Protein AF-A0A962R2X6-F1 (afdb_monomer_lite)

Radius of gyration: 12.22 Å; chains: 1; bounding box: 44×22×28 Å

Structure (mmCIF, N/CA/C/O backbone):
data_AF-A0A962R2X6-F1
#
_entry.id   AF-A0A962R2X6-F1
#
loop_
_atom_site.group_PDB
_atom_site.id
_atom_site.type_symbol
_atom_site.label_atom_id
_atom_site.label_alt_id
_atom_site.label_comp_id
_atom_site.label_asym_id
_atom_site.label_entity_id
_atom_site.label_seq_id
_atom_site.pdbx_PDB_ins_code
_atom_site.Cartn_x
_atom_site.Cartn_y
_atom_site.Cartn_z
_atom_site.occupancy
_atom_site.B_iso_or_equiv
_atom_site.auth_seq_id
_atom_site.auth_comp_id
_atom_site.auth_asym_id
_atom_site.auth_atom_id
_atom_site.pdbx_PDB_model_num
ATOM 1 N N . LEU A 1 1 ? 2.141 10.119 8.220 1.00 89.44 1 LEU A N 1
ATOM 2 C CA . LEU A 1 1 ? 1.201 9.337 7.381 1.00 89.44 1 LEU A CA 1
ATOM 3 C C . LEU A 1 1 ? 0.835 10.049 6.080 1.00 89.44 1 LEU A C 1
ATOM 5 O O . LEU A 1 1 ? 0.937 9.409 5.048 1.00 89.44 1 LEU A O 1
ATOM 9 N N . ALA A 1 2 ? 0.494 11.346 6.082 1.00 96.31 2 ALA A N 1
ATOM 10 C CA . ALA A 1 2 ? 0.130 12.076 4.854 1.00 96.31 2 ALA A CA 1
ATOM 11 C C . ALA A 1 2 ? 1.146 11.931 3.698 1.00 96.31 2 ALA A C 1
ATOM 13 O O . ALA A 1 2 ? 0.761 11.567 2.597 1.00 96.31 2 ALA A O 1
ATOM 14 N N . VAL A 1 3 ? 2.448 12.101 3.961 1.00 97.50 3 VAL A N 1
ATOM 15 C CA . VAL A 1 3 ? 3.501 11.927 2.935 1.00 97.50 3 VAL A CA 1
ATOM 16 C C . VAL A 1 3 ? 3.569 10.490 2.401 1.00 97.50 3 VAL A C 1
ATOM 18 O O . VAL A 1 3 ? 3.739 10.281 1.208 1.00 97.50 3 VAL A O 1
ATOM 21 N N . MET A 1 4 ? 3.390 9.485 3.264 1.00 97.56 4 MET A N 1
ATOM 22 C CA . MET A 1 4 ? 3.322 8.080 2.836 1.00 97.56 4 MET A CA 1
ATOM 23 C C . MET A 1 4 ? 2.091 7.812 1.958 1.00 97.56 4 MET A C 1
ATOM 25 O O . MET A 1 4 ? 2.142 6.977 1.066 1.00 97.56 4 MET A O 1
ATOM 29 N N . ALA A 1 5 ? 0.983 8.517 2.196 1.00 97.19 5 ALA A N 1
ATOM 30 C CA . ALA A 1 5 ? -0.227 8.373 1.394 1.00 97.19 5 ALA A CA 1
ATOM 31 C C . ALA A 1 5 ? -0.056 8.938 -0.025 1.00 97.19 5 ALA A C 1
ATOM 33 O O . ALA A 1 5 ? -0.583 8.368 -0.973 1.00 97.19 5 ALA A O 1
ATOM 34 N N . THR A 1 6 ? 0.688 10.036 -0.186 1.00 96.62 6 THR A N 1
ATOM 35 C CA . THR A 1 6 ? 0.793 10.742 -1.473 1.00 96.62 6 THR A CA 1
ATOM 36 C C . THR A 1 6 ? 2.078 10.453 -2.251 1.00 96.62 6 THR A C 1
ATOM 38 O O . THR A 1 6 ? 2.081 10.614 -3.466 1.00 96.62 6 THR A O 1
ATOM 41 N N . ALA A 1 7 ? 3.151 10.013 -1.587 1.00 96.62 7 ALA 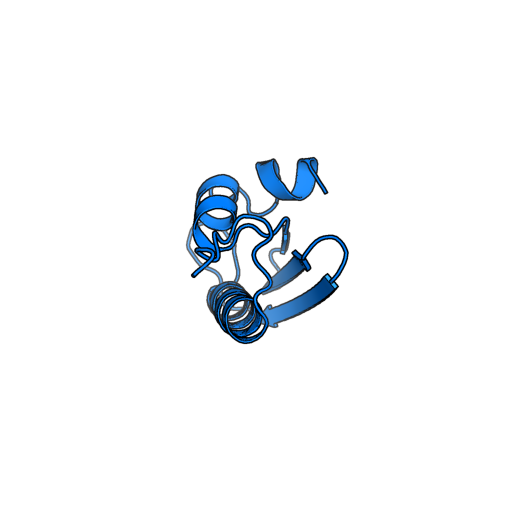A N 1
ATOM 42 C CA . ALA A 1 7 ? 4.482 9.819 -2.180 1.00 96.62 7 ALA A CA 1
ATOM 43 C C . ALA A 1 7 ? 5.169 8.509 -1.727 1.00 96.62 7 ALA A C 1
ATOM 45 O O . ALA A 1 7 ? 6.397 8.390 -1.697 1.00 96.62 7 ALA A O 1
ATOM 46 N N . GLY A 1 8 ? 4.380 7.519 -1.311 1.00 95.94 8 GLY A N 1
ATOM 47 C CA . GLY A 1 8 ? 4.859 6.271 -0.724 1.00 95.94 8 GLY A CA 1
ATOM 48 C C . GLY A 1 8 ? 5.436 5.240 -1.700 1.00 95.94 8 GLY A C 1
ATOM 49 O O . GLY A 1 8 ? 6.462 4.603 -1.414 1.00 95.94 8 GLY A O 1
ATOM 50 N N . LEU A 1 9 ? 4.759 5.055 -2.833 1.00 97.00 9 LEU A N 1
ATOM 51 C CA . LEU A 1 9 ? 4.929 3.956 -3.793 1.00 97.00 9 LEU A CA 1
ATOM 52 C C . LEU A 1 9 ? 5.329 4.475 -5.183 1.00 97.00 9 LEU A C 1
ATOM 54 O O . LEU A 1 9 ? 4.821 4.014 -6.204 1.00 97.00 9 LEU A O 1
ATOM 58 N N . TYR A 1 10 ? 6.242 5.450 -5.219 1.00 91.81 10 TYR A N 1
ATOM 59 C CA . TYR A 1 10 ? 6.686 6.089 -6.463 1.00 91.81 10 TYR A CA 1
ATOM 60 C C . TYR 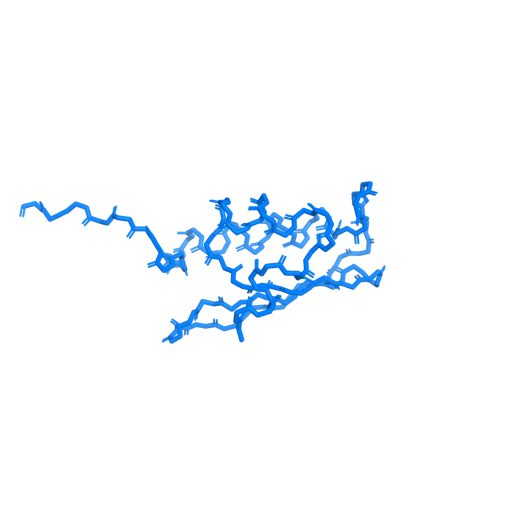A 1 10 ? 5.476 6.640 -7.242 1.00 91.81 10 TYR A C 1
ATOM 62 O O . TYR A 1 10 ? 4.561 7.208 -6.629 1.00 91.81 10 TYR A O 1
ATOM 70 N N . ASP A 1 11 ? 5.447 6.429 -8.557 1.00 93.31 11 ASP A N 1
ATOM 71 C CA . ASP A 1 11 ? 4.379 6.873 -9.457 1.00 93.31 11 ASP A CA 1
ATOM 72 C C . ASP A 1 11 ? 3.021 6.203 -9.171 1.00 93.31 11 ASP A C 1
ATOM 74 O O . ASP A 1 11 ? 1.974 6.711 -9.574 1.00 93.31 11 ASP A O 1
ATOM 78 N N . ASP A 1 12 ? 3.006 5.101 -8.411 1.00 96.69 12 ASP A N 1
ATOM 79 C CA . ASP A 1 12 ? 1.794 4.344 -8.084 1.00 96.69 12 ASP A CA 1
ATOM 80 C C . ASP A 1 12 ? 1.174 4.716 -6.728 1.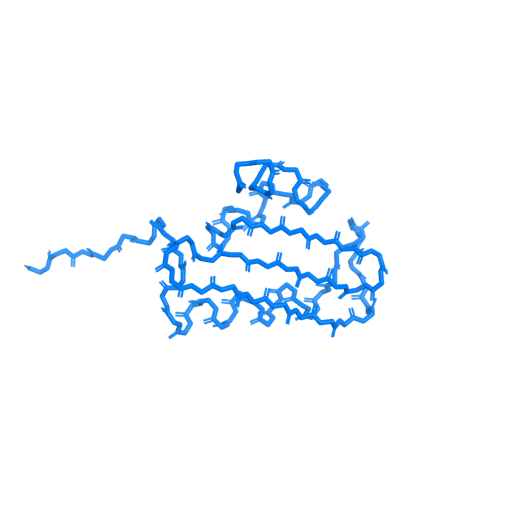00 96.69 12 ASP A C 1
ATOM 82 O O . ASP A 1 12 ? 0.168 4.128 -6.326 1.00 96.69 12 ASP A O 1
ATOM 86 N N . SER A 1 13 ? 1.694 5.738 -6.036 1.00 96.19 13 SER A N 1
ATOM 87 C CA . SER A 1 13 ? 1.170 6.182 -4.729 1.00 96.19 13 SER A CA 1
ATOM 88 C C . SER A 1 13 ? -0.338 6.477 -4.755 1.00 96.19 13 SER A C 1
ATOM 90 O O . SER A 1 13 ? -1.073 6.041 -3.869 1.00 96.19 13 SER A O 1
ATOM 92 N N . GLY A 1 14 ? -0.823 7.153 -5.802 1.00 96.06 14 GLY A N 1
ATOM 93 C CA . GLY A 1 14 ? -2.251 7.446 -5.963 1.00 96.06 14 GLY A CA 1
ATOM 94 C C . GLY A 1 14 ? -3.100 6.199 -6.230 1.00 96.06 14 GLY A C 1
ATOM 95 O O . GLY A 1 14 ? -4.165 6.044 -5.634 1.00 96.06 14 GLY A O 1
ATOM 96 N N . LYS A 1 15 ? -2.615 5.277 -7.075 1.00 96.56 15 LYS A N 1
ATOM 97 C CA . LYS A 1 15 ? -3.308 4.011 -7.381 1.00 96.56 15 LYS A CA 1
ATOM 98 C C . LYS A 1 15 ? -3.415 3.133 -6.137 1.00 96.56 15 LYS A C 1
ATOM 100 O O . LYS A 1 15 ? -4.471 2.569 -5.865 1.00 96.56 15 LYS A O 1
ATOM 105 N N . TRP A 1 16 ? -2.337 3.064 -5.361 1.00 97.38 16 TRP A N 1
ATOM 106 C CA . TRP A 1 16 ? -2.288 2.338 -4.099 1.00 97.38 16 TRP A CA 1
ATOM 107 C C . TRP A 1 16 ? -3.286 2.882 -3.078 1.00 97.38 16 TRP A C 1
ATOM 109 O O . TRP A 1 16 ? -4.052 2.113 -2.488 1.00 97.38 16 TRP A O 1
ATOM 119 N N . LEU A 1 17 ? -3.296 4.204 -2.881 1.00 97.12 17 LEU A N 1
ATOM 120 C CA . LEU A 1 17 ? -4.203 4.838 -1.933 1.00 97.12 17 LEU A CA 1
ATOM 121 C C . LEU A 1 17 ? -5.664 4.657 -2.361 1.00 97.12 17 LEU A C 1
ATOM 123 O O . LEU A 1 17 ? -6.504 4.381 -1.512 1.00 97.12 17 LEU A O 1
ATOM 127 N N . TYR A 1 18 ? -5.958 4.737 -3.663 1.00 95.44 18 TYR A N 1
ATOM 128 C CA . TYR A 1 18 ? -7.290 4.454 -4.200 1.00 95.44 18 TYR A CA 1
ATOM 129 C C . TYR A 1 18 ? -7.729 3.005 -3.944 1.00 95.44 18 TYR A C 1
ATOM 131 O O . TYR A 1 18 ? -8.857 2.769 -3.523 1.00 95.44 18 TYR A O 1
ATOM 139 N N . ALA A 1 19 ? -6.839 2.035 -4.166 1.00 94.88 19 ALA A N 1
ATOM 140 C CA . ALA A 1 19 ? -7.169 0.617 -4.047 1.00 94.88 19 ALA A CA 1
ATOM 141 C C . ALA A 1 19 ? -7.285 0.128 -2.593 1.00 94.88 19 ALA A C 1
ATOM 143 O O . ALA A 1 19 ? -8.084 -0.760 -2.311 1.00 94.88 19 ALA A O 1
ATOM 144 N N . THR A 1 20 ? -6.475 0.665 -1.676 1.00 97.25 20 THR A N 1
ATOM 145 C CA . THR A 1 20 ? -6.342 0.119 -0.310 1.00 97.25 20 THR A CA 1
ATOM 146 C C . THR A 1 20 ? -6.768 1.085 0.793 1.00 97.25 20 THR A C 1
ATOM 148 O O . THR A 1 20 ? -7.052 0.654 1.909 1.00 97.25 20 THR A O 1
ATOM 151 N N . GLY A 1 21 ? -6.756 2.392 0.521 1.00 97.31 21 GLY A N 1
ATOM 152 C CA . GLY A 1 21 ? -6.917 3.442 1.527 1.00 97.31 21 GLY A CA 1
ATOM 153 C C . GLY A 1 21 ? -5.748 3.583 2.508 1.00 97.31 21 GLY A C 1
ATOM 154 O O . GLY A 1 21 ? -5.809 4.422 3.407 1.00 97.31 21 GLY A O 1
ATOM 155 N N . LEU A 1 22 ? -4.677 2.794 2.364 1.00 98.38 22 LEU A N 1
ATOM 156 C CA . LEU A 1 22 ? -3.587 2.743 3.336 1.00 98.38 22 LEU A CA 1
ATOM 157 C C . LEU A 1 22 ? -2.421 3.665 2.944 1.00 98.38 22 LEU A C 1
ATOM 159 O O . LEU A 1 22 ? -1.865 3.514 1.858 1.00 98.38 22 LEU A O 1
ATOM 163 N N . PRO A 1 23 ? -1.936 4.549 3.830 1.00 98.50 23 PRO A N 1
ATOM 164 C CA . PRO A 1 23 ? -0.602 5.128 3.696 1.00 98.50 23 PRO A CA 1
ATOM 165 C C . PRO A 1 23 ? 0.477 4.038 3.690 1.00 98.50 23 PRO A C 1
ATOM 167 O O . PRO A 1 23 ? 0.478 3.175 4.570 1.00 98.50 23 PRO A O 1
ATOM 170 N N . ALA A 1 24 ? 1.428 4.094 2.755 1.00 98.50 24 ALA A N 1
ATOM 171 C CA . ALA A 1 24 ? 2.468 3.072 2.641 1.00 98.50 24 ALA A CA 1
ATOM 172 C C . ALA A 1 24 ? 3.823 3.626 2.173 1.00 98.50 24 ALA A C 1
ATOM 174 O O . ALA A 1 24 ? 3.936 4.774 1.763 1.00 98.50 24 ALA A O 1
ATOM 175 N N . LYS A 1 25 ? 4.885 2.824 2.267 1.00 98.38 25 LYS A N 1
ATOM 176 C CA . LYS A 1 25 ? 6.196 3.112 1.677 1.00 98.38 25 LYS A CA 1
ATOM 177 C C . LYS A 1 25 ? 6.783 1.838 1.085 1.00 98.38 25 LYS A C 1
ATOM 179 O O . LYS A 1 25 ? 6.837 0.817 1.764 1.00 98.38 25 LYS A O 1
ATOM 184 N N . SER A 1 26 ? 7.259 1.935 -0.152 1.00 97.75 26 SER A N 1
ATOM 185 C CA . SER A 1 26 ? 7.976 0.863 -0.852 1.00 97.75 26 SER A CA 1
ATOM 186 C C . SER A 1 26 ? 9.494 1.077 -0.852 1.00 97.75 26 SER A C 1
ATOM 188 O O . SER A 1 26 ? 9.965 2.214 -0.742 1.00 97.75 26 SER A O 1
ATOM 190 N N . GLY A 1 27 ? 10.263 -0.000 -0.985 1.00 97.06 27 GLY A N 1
ATOM 191 C CA . GLY A 1 27 ? 11.706 0.030 -1.198 1.00 97.06 27 GLY A CA 1
ATOM 192 C C . GLY A 1 27 ? 12.160 -1.047 -2.183 1.00 97.06 27 GLY A C 1
ATOM 193 O O . GLY A 1 27 ? 11.633 -2.158 -2.184 1.00 97.06 27 GLY A O 1
ATOM 194 N N . VAL A 1 28 ? 13.197 -0.737 -2.967 1.00 96.69 28 VAL A N 1
ATOM 195 C CA . VAL A 1 28 ? 13.730 -1.591 -4.053 1.00 96.69 28 VAL A CA 1
ATOM 196 C C . VAL A 1 28 ? 14.232 -2.970 -3.605 1.00 96.69 28 VAL A C 1
ATOM 198 O O . VAL A 1 28 ? 14.371 -3.867 -4.424 1.00 96.69 28 VAL A O 1
ATOM 201 N N . GLY A 1 29 ? 14.443 -3.183 -2.302 1.00 96.81 29 GLY A N 1
ATOM 202 C CA . GLY A 1 29 ? 14.660 -4.519 -1.728 1.00 96.81 29 GLY A CA 1
ATOM 203 C C . GLY A 1 29 ? 13.407 -5.412 -1.719 1.00 96.81 29 GLY A C 1
ATOM 204 O O . GLY A 1 29 ? 13.444 -6.517 -1.184 1.00 96.81 29 GLY A O 1
ATOM 205 N N . GLY A 1 30 ? 12.285 -4.933 -2.265 1.00 97.56 30 GLY A N 1
ATOM 206 C CA . GLY A 1 30 ? 11.003 -5.631 -2.300 1.00 97.56 30 GLY A CA 1
ATOM 207 C C . GLY A 1 30 ? 10.175 -5.483 -1.023 1.00 97.56 30 GLY A C 1
ATOM 208 O O . GLY A 1 30 ? 9.234 -6.247 -0.813 1.00 97.56 30 GLY A O 1
ATOM 209 N N . GLY A 1 31 ? 10.535 -4.541 -0.152 1.00 98.25 31 GLY A N 1
ATOM 210 C CA . GLY A 1 31 ? 9.822 -4.267 1.092 1.00 98.25 31 GLY A CA 1
ATOM 211 C C . GLY A 1 31 ? 8.701 -3.250 0.893 1.00 98.25 31 GLY A C 1
ATOM 212 O O . GLY A 1 31 ? 8.923 -2.215 0.269 1.00 98.25 31 GLY A O 1
ATOM 213 N N . ILE A 1 32 ? 7.525 -3.510 1.463 1.00 98.62 32 ILE A N 1
ATOM 214 C CA . ILE A 1 32 ? 6.453 -2.518 1.609 1.00 98.62 32 ILE A CA 1
ATOM 215 C C . ILE A 1 32 ? 6.000 -2.495 3.063 1.00 98.62 32 ILE A C 1
ATOM 217 O O . ILE A 1 32 ? 5.704 -3.541 3.639 1.00 98.62 32 ILE A O 1
ATOM 221 N N . ILE A 1 33 ? 5.926 -1.297 3.639 1.00 98.56 33 ILE A N 1
ATOM 222 C CA . ILE A 1 33 ? 5.255 -1.037 4.915 1.00 98.56 33 ILE A CA 1
ATOM 223 C C . ILE A 1 33 ? 3.984 -0.233 4.654 1.00 98.56 33 ILE A C 1
ATOM 225 O O . ILE A 1 33 ? 4.023 0.737 3.903 1.00 98.56 33 ILE A O 1
ATOM 229 N N . ALA A 1 34 ? 2.869 -0.613 5.270 1.00 98.62 34 ALA A N 1
ATOM 230 C CA . ALA A 1 34 ? 1.595 0.091 5.186 1.00 98.62 34 ALA A CA 1
ATOM 231 C C . ALA A 1 34 ? 0.966 0.246 6.573 1.00 98.62 34 ALA A C 1
ATOM 233 O O . ALA A 1 34 ? 1.243 -0.531 7.491 1.00 98.62 34 ALA A O 1
ATOM 234 N N . VAL A 1 35 ? 0.128 1.267 6.736 1.00 98.62 35 VAL A N 1
ATOM 235 C CA . VAL A 1 35 ? -0.497 1.599 8.020 1.00 98.62 35 VAL A CA 1
ATOM 236 C C . VAL A 1 35 ? -2.000 1.746 7.840 1.00 98.62 35 VAL A C 1
ATOM 238 O O . VAL A 1 35 ? -2.436 2.549 7.026 1.00 98.62 35 VAL A O 1
ATOM 241 N N . SER A 1 36 ? -2.787 1.031 8.644 1.00 98.12 36 SER A N 1
ATOM 242 C CA . SER A 1 36 ? -4.195 1.345 8.896 1.00 98.12 36 SER A CA 1
ATOM 243 C C . SER A 1 36 ? -4.266 2.254 10.133 1.00 98.12 36 SER A C 1
ATOM 245 O O . SER A 1 36 ? -3.977 1.793 11.246 1.00 98.12 36 SER A O 1
ATOM 247 N N . PRO A 1 37 ? -4.563 3.561 9.978 1.00 97.44 37 PRO A N 1
ATOM 248 C CA . PRO A 1 37 ? -4.472 4.517 11.079 1.00 97.44 37 PRO A CA 1
ATOM 249 C C . PRO A 1 37 ? -5.341 4.114 12.276 1.00 97.44 37 PRO A C 1
ATOM 251 O O . PRO A 1 37 ? -6.545 3.914 12.145 1.00 97.44 37 PRO A O 1
ATOM 254 N N . GLY A 1 38 ? -4.723 3.992 13.453 1.00 96.06 38 GLY A N 1
ATOM 255 C CA . GLY A 1 38 ? -5.413 3.611 14.691 1.00 96.06 38 GLY A CA 1
ATOM 256 C C . GLY A 1 38 ? -5.813 2.133 14.795 1.00 96.06 38 GLY A C 1
ATOM 257 O O . GLY A 1 38 ? -6.442 1.770 15.784 1.00 96.06 38 GLY A O 1
ATOM 258 N N . ARG A 1 39 ? -5.455 1.283 13.818 1.00 96.12 39 ARG A N 1
ATOM 259 C CA . ARG A 1 39 ? -5.754 -0.160 13.838 1.00 96.12 39 ARG A CA 1
ATOM 260 C C . ARG A 1 39 ? -4.492 -1.014 13.857 1.00 96.12 39 ARG A C 1
ATOM 262 O O . ARG A 1 39 ? -4.250 -1.711 14.835 1.00 96.12 39 ARG A O 1
ATOM 269 N N . PHE A 1 40 ? -3.678 -0.960 12.803 1.00 98.19 40 PHE A N 1
ATOM 270 C CA . PHE A 1 40 ? -2.473 -1.789 12.695 1.00 98.19 40 PHE A CA 1
ATOM 271 C C . PHE A 1 40 ? -1.437 -1.218 11.719 1.00 98.19 40 PHE A C 1
ATOM 273 O O . PHE A 1 40 ? -1.744 -0.403 10.849 1.00 98.19 40 PHE A O 1
ATOM 280 N N . GLY A 1 41 ? -0.199 -1.696 11.846 1.00 98.31 41 GLY A N 1
ATOM 281 C CA . GLY A 1 41 ? 0.843 -1.576 10.828 1.00 98.31 41 GLY A CA 1
ATOM 282 C C . GLY A 1 41 ? 1.192 -2.952 10.265 1.00 98.31 41 GLY A C 1
ATOM 283 O O . GLY A 1 41 ? 1.130 -3.946 10.986 1.00 98.31 41 GLY A O 1
ATOM 284 N N . ILE A 1 42 ? 1.555 -3.014 8.987 1.00 98.44 42 ILE A N 1
ATOM 285 C CA . ILE A 1 42 ? 1.951 -4.248 8.301 1.00 98.44 42 ILE A CA 1
ATOM 286 C C . ILE A 1 42 ? 3.205 -4.004 7.464 1.00 98.44 42 ILE A C 1
ATOM 288 O O . ILE A 1 42 ? 3.322 -2.973 6.805 1.00 98.44 42 ILE A O 1
ATOM 292 N N . ALA A 1 43 ? 4.137 -4.957 7.481 1.00 98.44 43 ALA A N 1
ATOM 293 C CA . ALA A 1 43 ? 5.323 -4.952 6.636 1.00 98.44 43 ALA A CA 1
ATOM 294 C C . ALA A 1 43 ? 5.466 -6.302 5.929 1.00 98.44 43 ALA A C 1
ATOM 296 O O . ALA A 1 43 ? 5.336 -7.352 6.555 1.00 98.44 43 ALA A O 1
ATOM 297 N N . VAL A 1 44 ? 5.738 -6.273 4.626 1.00 98.56 44 VAL A N 1
ATOM 298 C CA . VAL A 1 44 ? 5.929 -7.471 3.800 1.00 98.56 44 VAL A CA 1
ATOM 299 C C . VAL A 1 44 ? 7.185 -7.302 2.960 1.00 98.56 44 VAL A C 1
ATOM 301 O O . VAL A 1 44 ? 7.435 -6.222 2.428 1.00 98.56 44 VAL A O 1
ATOM 304 N N . ILE A 1 45 ? 7.964 -8.375 2.819 1.00 98.31 45 ILE A N 1
ATOM 305 C CA . ILE A 1 45 ? 9.136 -8.423 1.945 1.00 98.31 45 ILE A CA 1
ATOM 306 C C . ILE A 1 45 ? 8.951 -9.475 0.852 1.00 98.31 45 ILE A C 1
ATOM 308 O O . ILE A 1 45 ? 8.643 -10.638 1.113 1.00 98.31 45 ILE A O 1
ATOM 312 N N . SER A 1 46 ? 9.129 -9.066 -0.402 1.00 98.25 46 SER A N 1
ATOM 313 C CA . SER A 1 46 ? 9.183 -9.972 -1.543 1.00 98.25 46 SER A CA 1
ATOM 314 C C . SER A 1 46 ? 9.973 -9.350 -2.699 1.00 98.25 46 SER A C 1
ATOM 316 O O . SER A 1 46 ? 9.499 -8.369 -3.267 1.00 98.25 46 SER A O 1
ATOM 318 N N . PRO A 1 47 ? 11.134 -9.905 -3.090 1.00 97.69 47 PRO A N 1
ATOM 319 C CA . PRO A 1 47 ? 12.033 -9.248 -4.044 1.00 97.69 47 PRO A CA 1
ATOM 320 C C . PRO A 1 47 ? 11.461 -8.884 -5.429 1.00 97.69 47 PRO A C 1
ATOM 322 O O . PRO A 1 47 ? 11.848 -7.840 -5.937 1.00 97.69 47 PRO A O 1
ATOM 325 N N . PRO A 1 48 ? 10.578 -9.675 -6.077 1.00 97.50 48 PRO A N 1
ATOM 326 C CA . PRO A 1 48 ? 10.103 -9.345 -7.423 1.00 97.50 48 PRO A CA 1
ATOM 327 C C . PRO A 1 48 ? 9.287 -8.050 -7.467 1.00 97.50 48 PRO A C 1
ATOM 329 O O . PRO A 1 48 ? 8.275 -7.928 -6.767 1.00 97.50 48 PRO A O 1
ATOM 332 N N . LEU A 1 49 ? 9.721 -7.119 -8.317 1.00 98.19 49 LEU A N 1
ATOM 333 C CA . LEU A 1 49 ? 9.136 -5.789 -8.476 1.00 98.19 49 LEU A CA 1
ATOM 334 C C . LEU A 1 49 ? 8.320 -5.681 -9.771 1.00 98.19 49 LEU A C 1
ATOM 336 O O . LEU A 1 49 ? 8.584 -6.387 -10.744 1.00 98.19 49 LEU A O 1
ATOM 340 N N . ASP A 1 50 ? 7.339 -4.787 -9.770 1.00 96.50 50 ASP A N 1
ATOM 341 C CA . ASP A 1 50 ? 6.651 -4.302 -10.964 1.00 96.50 50 ASP A CA 1
ATOM 342 C C . ASP A 1 50 ? 7.477 -3.208 -11.681 1.00 96.50 50 ASP A C 1
ATOM 344 O O . ASP A 1 50 ? 8.534 -2.799 -11.183 1.00 96.50 50 ASP A O 1
ATOM 348 N N . PRO A 1 51 ? 7.029 -2.710 -12.850 1.00 97.06 51 PRO A N 1
ATOM 349 C CA . PRO A 1 51 ? 7.738 -1.652 -13.570 1.00 97.06 51 PRO A CA 1
ATOM 350 C C . PRO A 1 51 ? 7.900 -0.329 -12.803 1.00 97.06 51 PRO A C 1
ATOM 352 O O . PRO A 1 51 ? 8.797 0.439 -13.139 1.00 97.06 51 PRO A O 1
ATOM 355 N N . ALA A 1 52 ? 7.073 -0.054 -11.787 1.00 95.25 52 ALA A N 1
ATOM 356 C CA . ALA A 1 52 ? 7.178 1.141 -10.946 1.00 95.25 52 ALA A CA 1
ATOM 357 C C . ALA A 1 52 ? 8.161 0.958 -9.771 1.00 95.25 52 ALA A C 1
ATOM 359 O O . ALA A 1 52 ? 8.402 1.893 -9.006 1.00 95.25 52 ALA A O 1
ATOM 360 N N . GLY A 1 53 ? 8.741 -0.238 -9.616 1.00 96.50 53 GLY A N 1
ATOM 361 C CA . GLY A 1 53 ? 9.688 -0.564 -8.552 1.00 96.50 53 GLY A CA 1
ATOM 362 C C . GLY A 1 53 ? 9.029 -1.015 -7.246 1.00 96.50 53 GLY A C 1
ATOM 363 O O . GLY A 1 53 ? 9.697 -1.064 -6.212 1.00 96.50 53 GLY A O 1
ATOM 364 N N . ASN A 1 54 ? 7.738 -1.358 -7.264 1.00 97.88 54 ASN A N 1
ATOM 365 C CA . ASN A 1 54 ? 7.013 -1.855 -6.099 1.00 97.88 54 ASN A CA 1
ATOM 366 C C . ASN A 1 54 ? 6.928 -3.383 -6.111 1.00 97.88 54 ASN A C 1
ATOM 368 O O . ASN A 1 54 ? 6.742 -4.015 -7.146 1.00 97.88 54 ASN A O 1
ATOM 372 N N . SER A 1 55 ? 7.035 -4.016 -4.943 1.00 98.31 55 SER A N 1
ATOM 373 C CA . SER A 1 55 ? 6.931 -5.476 -4.856 1.00 98.31 55 SER A CA 1
ATOM 374 C C . SER A 1 55 ? 5.523 -5.964 -5.204 1.00 98.31 55 SER A C 1
ATOM 376 O O . SER A 1 55 ? 4.560 -5.639 -4.509 1.00 98.31 55 SER A O 1
ATOM 378 N N . VAL A 1 56 ? 5.397 -6.800 -6.240 1.00 97.81 56 VAL A N 1
ATOM 379 C CA . VAL A 1 56 ? 4.099 -7.318 -6.724 1.00 97.81 56 VAL A CA 1
ATOM 380 C C . VAL A 1 56 ? 3.393 -8.125 -5.633 1.00 97.81 56 VAL A C 1
ATOM 382 O O . VAL A 1 56 ? 2.207 -7.945 -5.354 1.00 97.81 56 VAL A O 1
ATOM 385 N N . ARG A 1 57 ? 4.137 -9.023 -4.976 1.00 98.44 57 ARG A N 1
ATOM 386 C CA . ARG A 1 57 ? 3.574 -9.912 -3.951 1.00 98.44 57 ARG A CA 1
ATOM 387 C C . ARG A 1 57 ? 3.313 -9.189 -2.636 1.00 98.44 57 ARG A C 1
ATOM 389 O O . ARG A 1 57 ? 2.334 -9.521 -1.976 1.00 98.44 57 ARG A O 1
ATOM 396 N N . ALA A 1 58 ? 4.138 -8.205 -2.266 1.00 98.44 58 ALA A N 1
ATOM 397 C CA . ALA A 1 58 ? 3.894 -7.419 -1.058 1.00 98.44 58 ALA A CA 1
ATOM 398 C C . ALA A 1 58 ? 2.633 -6.558 -1.196 1.00 98.44 58 ALA A C 1
ATOM 400 O O . ALA A 1 58 ? 1.820 -6.539 -0.276 1.00 98.44 58 ALA A O 1
ATOM 401 N N . GLN A 1 59 ? 2.432 -5.925 -2.360 1.00 98.38 59 GLN A N 1
ATOM 402 C CA . GLN A 1 59 ? 1.208 -5.175 -2.650 1.00 98.38 59 GLN A CA 1
ATOM 403 C C . GLN A 1 59 ? -0.026 -6.061 -2.487 1.00 98.38 59 GLN A C 1
ATOM 405 O O . GLN A 1 59 ? -0.941 -5.713 -1.740 1.00 98.38 59 GLN A O 1
ATOM 410 N N . LYS A 1 60 ? -0.018 -7.239 -3.126 1.00 98.19 60 LYS A N 1
ATOM 411 C CA . LYS A 1 60 ? -1.141 -8.175 -3.049 1.00 98.19 60 LYS A CA 1
ATOM 412 C C . LYS A 1 60 ? -1.398 -8.655 -1.617 1.00 98.19 60 LYS A C 1
ATOM 414 O O . LYS A 1 60 ? -2.533 -8.600 -1.160 1.00 98.19 60 LYS A O 1
ATOM 419 N N . ALA A 1 61 ? -0.358 -9.090 -0.906 1.00 98.56 61 ALA A N 1
ATOM 420 C CA . ALA A 1 61 ? -0.500 -9.603 0.454 1.00 98.56 61 ALA A CA 1
ATOM 421 C C . ALA A 1 61 ? -1.078 -8.547 1.409 1.00 98.56 61 ALA A C 1
ATOM 423 O O . ALA A 1 61 ? -1.984 -8.845 2.181 1.00 98.56 61 ALA A O 1
ATOM 424 N N . ILE A 1 62 ? -0.589 -7.305 1.333 1.00 98.62 62 ILE A N 1
ATOM 425 C CA . ILE A 1 62 ? -1.0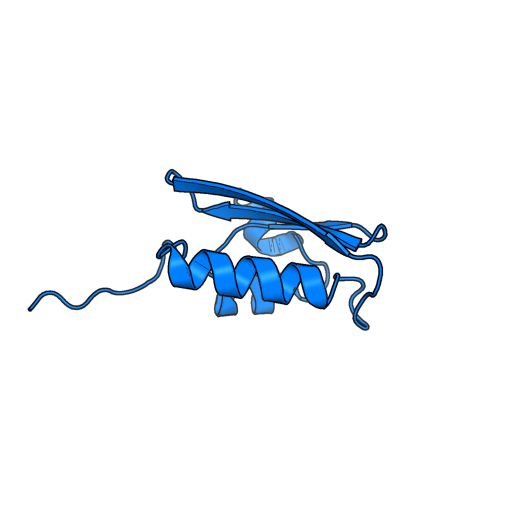90 -6.209 2.170 1.00 98.62 62 ILE A CA 1
ATOM 426 C C . ILE A 1 62 ? -2.544 -5.878 1.826 1.00 98.62 62 ILE A C 1
ATOM 428 O O . ILE A 1 62 ? -3.338 -5.685 2.742 1.00 98.62 62 ILE A O 1
ATOM 432 N N . ALA A 1 63 ? -2.908 -5.835 0.541 1.00 98.19 63 ALA A N 1
ATOM 433 C CA . ALA A 1 63 ? -4.285 -5.578 0.123 1.00 98.19 63 ALA A CA 1
ATOM 434 C C . ALA A 1 63 ? -5.245 -6.674 0.619 1.00 98.19 63 ALA A C 1
ATOM 436 O O . ALA A 1 63 ? -6.267 -6.359 1.226 1.00 98.19 63 ALA A O 1
ATOM 437 N N . ASP A 1 64 ? -4.887 -7.950 0.437 1.00 98.31 64 ASP A N 1
ATOM 438 C CA . ASP A 1 64 ? -5.692 -9.090 0.892 1.00 98.31 64 ASP A CA 1
ATOM 439 C C . ASP A 1 64 ? -5.885 -9.060 2.423 1.00 98.31 64 ASP A C 1
ATOM 441 O O . ASP A 1 64 ? -7.007 -9.199 2.913 1.00 98.31 64 ASP A O 1
ATOM 445 N N . ILE A 1 65 ? -4.807 -8.831 3.185 1.00 98.25 65 ILE A N 1
ATOM 446 C CA . ILE A 1 65 ? -4.856 -8.762 4.655 1.00 98.25 65 ILE A CA 1
ATOM 447 C C . ILE A 1 65 ? -5.650 -7.540 5.124 1.00 98.25 65 ILE A C 1
ATOM 449 O O . ILE A 1 65 ? -6.456 -7.653 6.044 1.00 98.25 65 ILE A O 1
ATOM 453 N N . SER A 1 66 ? -5.464 -6.380 4.488 1.00 97.81 66 SER A N 1
ATOM 454 C CA . SER A 1 66 ? -6.251 -5.181 4.782 1.00 97.81 66 SER A CA 1
ATOM 455 C C . SER A 1 66 ? -7.741 -5.454 4.608 1.00 97.81 66 SER A C 1
ATOM 457 O O . SER A 1 66 ? -8.509 -5.197 5.527 1.00 97.81 66 SER A O 1
ATOM 459 N N . ASN A 1 67 ? -8.146 -6.049 3.486 1.00 96.25 67 ASN A N 1
ATOM 460 C CA . ASN A 1 67 ? -9.549 -6.365 3.220 1.00 96.25 67 ASN A CA 1
ATOM 461 C C . ASN A 1 67 ? -10.120 -7.359 4.240 1.00 96.25 67 ASN A C 1
ATOM 463 O O . ASN A 1 67 ? -11.213 -7.151 4.755 1.00 96.25 67 ASN A O 1
ATOM 467 N N . ALA A 1 68 ? -9.364 -8.402 4.594 1.00 97.19 68 ALA A N 1
ATOM 468 C CA . ALA A 1 68 ? -9.794 -9.382 5.592 1.00 97.19 68 ALA A CA 1
ATOM 469 C C . ALA A 1 68 ? -9.983 -8.780 6.998 1.00 97.19 68 ALA A C 1
ATOM 471 O O . ALA A 1 68 ? -10.759 -9.304 7.794 1.00 97.19 68 ALA A O 1
ATOM 472 N N . LEU A 1 69 ? -9.279 -7.688 7.310 1.00 96.44 69 LEU A N 1
ATOM 473 C CA . LEU A 1 69 ? -9.307 -7.024 8.615 1.00 96.44 69 LEU A CA 1
ATOM 474 C C . LEU A 1 69 ? -10.107 -5.708 8.619 1.00 96.44 69 LEU A C 1
ATOM 476 O O . LEU A 1 69 ? -10.121 -5.012 9.636 1.00 96.44 69 LEU A O 1
ATOM 480 N N . GLY A 1 70 ? -10.728 -5.327 7.497 1.00 95.62 70 GLY A N 1
ATOM 481 C CA . GLY A 1 70 ? -11.366 -4.015 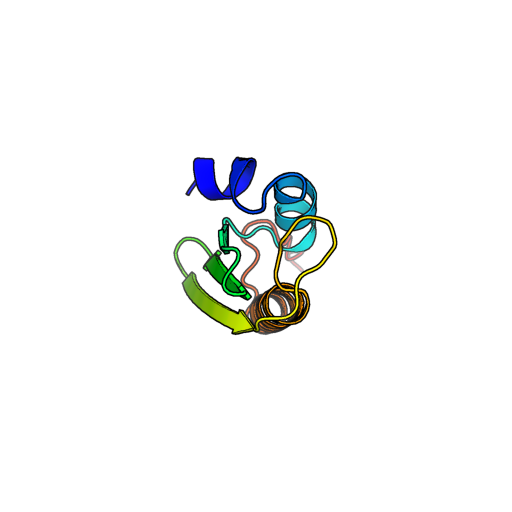7.335 1.00 95.62 70 GLY A CA 1
ATOM 482 C C . GLY A 1 70 ? -10.378 -2.857 7.532 1.00 95.62 70 GLY A C 1
ATOM 483 O O . GLY A 1 70 ? -10.664 -1.886 8.220 1.00 95.62 70 GLY A O 1
ATOM 484 N N . GLY A 1 71 ? -9.151 -2.969 7.031 1.00 96.19 71 GLY A N 1
ATOM 485 C CA . GLY A 1 71 ? -8.073 -2.010 7.278 1.00 96.19 71 GLY A CA 1
ATOM 486 C C . GLY A 1 71 ? -8.247 -0.654 6.589 1.00 96.19 71 GLY A C 1
ATOM 487 O O . GLY A 1 71 ? -7.569 0.299 6.976 1.00 96.19 71 GLY A O 1
ATOM 488 N N . ASN A 1 72 ? -9.135 -0.544 5.598 1.00 96.62 72 ASN A N 1
ATOM 489 C CA . ASN A 1 72 ? -9.325 0.677 4.822 1.00 96.62 72 ASN A CA 1
ATOM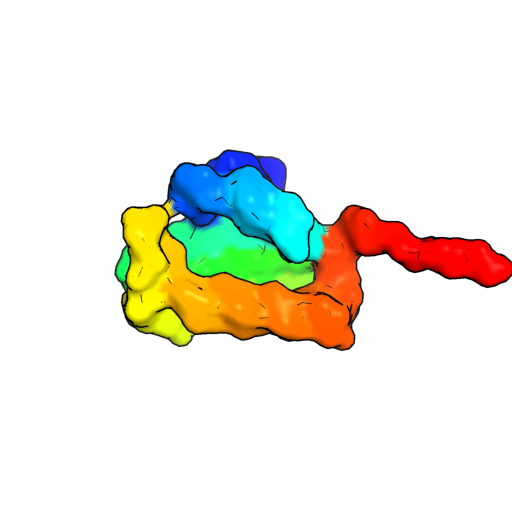 490 C C . ASN A 1 72 ? -10.113 1.731 5.636 1.00 96.62 72 ASN A C 1
ATOM 492 O O . ASN A 1 72 ? -11.296 1.534 5.913 1.00 96.62 72 ASN A O 1
ATOM 496 N N . PRO A 1 73 ? -9.504 2.879 5.998 1.00 94.06 73 PRO A N 1
ATOM 497 C CA . PRO A 1 73 ? -10.173 3.909 6.796 1.00 94.06 73 PRO A CA 1
ATOM 498 C C . PRO A 1 73 ? -11.294 4.648 6.047 1.00 94.06 73 PRO A C 1
ATOM 500 O O . PRO A 1 73 ? -12.054 5.384 6.672 1.00 94.06 73 PRO A O 1
ATOM 503 N N . TYR A 1 74 ? -11.388 4.481 4.727 1.00 94.25 74 TYR A N 1
ATOM 504 C CA . TYR A 1 74 ? -12.400 5.099 3.869 1.00 94.25 74 TYR A CA 1
ATOM 505 C C . TYR A 1 74 ? -13.502 4.123 3.447 1.00 94.25 74 TYR A C 1
ATOM 507 O O . TYR A 1 74 ? -14.376 4.491 2.663 1.00 94.25 74 TYR A O 1
ATOM 515 N N . GLU A 1 75 ? -13.465 2.880 3.931 1.00 91.00 75 GLU A N 1
ATOM 516 C CA . GLU A 1 75 ? -14.498 1.895 3.639 1.00 91.00 75 GLU A CA 1
ATOM 517 C C . GLU A 1 75 ? -15.846 2.352 4.211 1.00 91.00 75 GLU A C 1
ATOM 519 O O . GLU A 1 75 ? -15.996 2.600 5.410 1.00 91.00 75 GLU A O 1
ATOM 524 N N . VAL A 1 76 ? -16.841 2.495 3.333 1.00 86.25 76 VAL A N 1
ATOM 525 C CA . VAL A 1 76 ? -18.198 2.867 3.728 1.00 86.25 76 VAL A CA 1
ATOM 526 C C . VAL A 1 76 ? -18.944 1.598 4.107 1.00 86.25 76 VAL A C 1
ATOM 528 O O . VAL A 1 76 ? -19.272 0.792 3.242 1.00 86.25 76 VAL A O 1
ATOM 531 N N . ILE A 1 77 ? -19.249 1.446 5.393 1.00 80.94 77 ILE A N 1
ATOM 532 C CA . ILE A 1 77 ? -20.156 0.406 5.885 1.00 80.94 77 ILE A CA 1
ATOM 533 C C . ILE A 1 77 ? -21.559 1.026 5.930 1.00 80.94 77 ILE A C 1
ATOM 535 O O . ILE A 1 77 ? -21.795 1.910 6.763 1.00 80.94 77 ILE A O 1
ATOM 539 N N . PRO A 1 78 ? -22.493 0.632 5.041 1.00 80.62 78 PRO A N 1
ATOM 540 C CA . PRO A 1 78 ? -23.858 1.136 5.090 1.00 80.62 78 PRO A CA 1
ATOM 541 C C . PRO A 1 78 ? -24.474 0.803 6.450 1.00 80.62 78 PRO A C 1
ATOM 543 O O . PRO A 1 78 ? -24.433 -0.347 6.889 1.00 80.62 78 PRO A O 1
ATOM 546 N N . ARG A 1 79 ? -25.045 1.804 7.127 1.00 77.31 79 ARG A N 1
ATOM 547 C CA . ARG A 1 79 ? -25.912 1.543 8.280 1.00 77.31 79 ARG A CA 1
ATOM 548 C C . ARG A 1 79 ? -27.203 0.917 7.752 1.00 77.31 79 ARG A C 1
ATOM 550 O O . ARG A 1 79 ? -27.845 1.524 6.897 1.00 77.31 79 ARG A O 1
ATOM 557 N N . GLN A 1 80 ? -27.509 -0.293 8.222 1.00 65.81 80 GLN A N 1
ATOM 558 C CA . GLN A 1 80 ? -28.832 -0.904 8.075 1.00 65.81 80 GLN A CA 1
ATOM 559 C C . GLN A 1 80 ? -29.869 -0.123 8.882 1.00 65.81 80 GLN A C 1
ATOM 561 O O . GLN A 1 80 ? -29.486 0.426 9.944 1.00 65.81 80 GLN A O 1
#

pLDDT: mean 95.84, std 5.15, range [65.81, 98.62]

Sequence (80 aa):
LAVMATAGLYDDSGKWLYATGLPAKSGVGGGIIAVSPGRFGIAVISPPLDPAGNSVRAQKAIADISNALGGNPYEVIPRQ

Foldseek 3Di:
DVCLQQCAQHPCSPVLCVLQVWRWHFDLQQKIWTDLPPPDIDIDHDNDADPSSHRPVRSVVNRVVCVVVVSRPPDDDDDD

Secondary structure (DSSP, 8-state):
-HHHHHHSSGGGHHHHHHHH---EEEETTTEEEEEETTTEEEEEE---B-TTS-BHHHHHHHHHHHHHTT--TT------